Protein AF-A0A9Q4FKG3-F1 (afdb_monomer_lite)

pLDDT: mean 92.69, std 4.25, range [72.69, 98.19]

Secondary structure (DSSP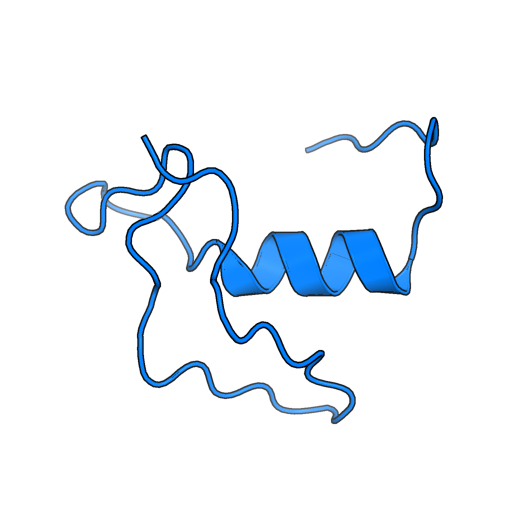, 8-state):
---S-TT-----SSS---SS----TT--TTSTT---THHHHHHHHHH--TT-----

Structure (mmCIF, N/CA/C/O backbone):
data_AF-A0A9Q4FKG3-F1
#
_entry.id   AF-A0A9Q4FKG3-F1
#
loop_
_atom_site.group_PDB
_atom_site.id
_atom_site.type_symbol
_atom_site.label_atom_id
_atom_site.label_alt_id
_atom_site.label_comp_id
_atom_site.label_asym_id
_atom_site.label_entity_id
_atom_site.label_seq_id
_atom_site.pdbx_PDB_ins_code
_atom_site.Cartn_x
_atom_site.Cartn_y
_atom_site.Cartn_z
_atom_site.occupancy
_atom_site.B_iso_or_equiv
_atom_site.auth_seq_id
_atom_site.auth_comp_id
_atom_site.auth_asym_id
_atom_site.auth_atom_id
_atom_site.pdbx_PDB_model_num
ATOM 1 N N . MET A 1 1 ? -2.058 8.857 -16.712 1.00 72.69 1 MET A N 1
ATOM 2 C CA . MET A 1 1 ? -1.333 8.326 -15.537 1.00 72.69 1 MET A CA 1
ATOM 3 C C . MET A 1 1 ? -2.365 7.676 -14.632 1.00 72.69 1 MET A C 1
ATOM 5 O O . MET A 1 1 ? -3.334 8.339 -14.293 1.00 72.69 1 MET A O 1
ATOM 9 N N . ARG A 1 2 ? -2.236 6.376 -14.353 1.00 91.06 2 ARG A N 1
ATOM 10 C CA . ARG A 1 2 ? -3.203 5.619 -13.544 1.00 91.06 2 ARG A CA 1
ATOM 11 C C . ARG A 1 2 ? -2.692 5.574 -12.105 1.00 91.06 2 ARG A C 1
ATOM 13 O O . ARG A 1 2 ? -1.585 5.090 -11.915 1.00 91.06 2 ARG A O 1
ATOM 20 N N . TRP A 1 3 ? -3.444 6.082 -11.128 1.00 91.69 3 TRP A N 1
ATOM 21 C CA . TRP A 1 3 ? -2.999 6.182 -9.723 1.00 91.69 3 TRP A CA 1
ATOM 22 C C . TRP A 1 3 ? -3.274 4.939 -8.878 1.00 91.69 3 TRP A C 1
ATOM 24 O O . TRP A 1 3 ? -2.682 4.788 -7.815 1.00 91.69 3 TRP A O 1
ATOM 34 N N . GLU A 1 4 ? -4.133 4.039 -9.347 1.00 92.50 4 GLU A N 1
ATOM 35 C CA . GLU A 1 4 ? -4.499 2.818 -8.637 1.00 92.50 4 GLU A CA 1
ATOM 36 C C . GLU A 1 4 ? -4.916 1.705 -9.609 1.00 92.50 4 GLU A C 1
ATOM 38 O O . GLU A 1 4 ? -5.237 1.995 -10.764 1.00 92.50 4 GLU A O 1
ATOM 43 N N . PRO A 1 5 ? -4.877 0.427 -9.201 1.00 92.94 5 PRO A N 1
ATOM 44 C CA . PRO A 1 5 ? -5.256 -0.668 -10.081 1.00 92.94 5 PRO A CA 1
ATOM 45 C C . PRO A 1 5 ? -6.782 -0.785 -10.179 1.00 92.94 5 PRO A C 1
ATOM 47 O O . PRO A 1 5 ? -7.475 -0.643 -9.177 1.00 92.94 5 PRO A O 1
ATOM 50 N N . GLU A 1 6 ? -7.292 -1.094 -11.373 1.00 88.75 6 GLU A N 1
ATOM 51 C CA . GLU A 1 6 ? -8.739 -1.171 -11.656 1.00 88.75 6 GLU A CA 1
ATOM 52 C C . GLU A 1 6 ? -9.468 -2.231 -10.822 1.00 88.75 6 GLU A C 1
ATOM 54 O O . GLU A 1 6 ? -10.571 -1.990 -10.351 1.00 88.75 6 GLU A O 1
ATOM 59 N N . ASN A 1 7 ? -8.832 -3.383 -10.595 1.00 87.44 7 ASN A N 1
ATOM 60 C CA . ASN A 1 7 ? -9.427 -4.523 -9.893 1.00 87.44 7 ASN A CA 1
ATOM 61 C C . ASN A 1 7 ? -8.614 -4.874 -8.641 1.00 87.44 7 ASN A C 1
ATOM 63 O O . ASN A 1 7 ? -8.091 -5.981 -8.507 1.00 87.44 7 ASN A O 1
ATOM 67 N N . TYR A 1 8 ? -8.430 -3.899 -7.748 1.00 91.94 8 TYR A N 1
ATOM 68 C CA . TYR A 1 8 ? -7.734 -4.136 -6.486 1.00 91.94 8 TYR A CA 1
ATOM 69 C C . TYR A 1 8 ? -8.555 -5.030 -5.552 1.00 91.94 8 TYR A C 1
ATOM 71 O O . TYR A 1 8 ? -9.618 -4.622 -5.092 1.00 91.94 8 TYR A O 1
ATOM 79 N N . ASN A 1 9 ? -8.001 -6.185 -5.185 1.00 92.25 9 ASN A N 1
ATOM 80 C CA . ASN A 1 9 ? -8.496 -7.011 -4.089 1.00 92.25 9 ASN A CA 1
ATOM 81 C C . ASN A 1 9 ? -7.449 -7.052 -2.975 1.00 92.25 9 ASN A C 1
ATOM 83 O O . ASN A 1 9 ? -6.258 -7.217 -3.235 1.00 92.25 9 ASN A O 1
ATOM 87 N N . MET A 1 10 ? -7.899 -6.864 -1.736 1.00 93.56 10 MET A N 1
ATOM 88 C CA . MET A 1 10 ? -7.022 -6.876 -0.569 1.00 93.56 10 MET A CA 1
ATOM 89 C C . MET A 1 10 ? -6.574 -8.309 -0.269 1.00 93.56 10 MET A C 1
ATOM 91 O O . MET A 1 10 ? -7.409 -9.191 -0.072 1.00 93.56 10 MET A O 1
ATOM 95 N N . GLU A 1 11 ? -5.264 -8.533 -0.179 1.00 95.94 11 GLU A N 1
ATOM 96 C CA . GLU A 1 11 ? -4.721 -9.821 0.256 1.00 95.94 11 GLU A CA 1
ATOM 97 C C . GLU A 1 11 ? -4.811 -9.909 1.786 1.00 95.94 11 GLU A C 1
ATOM 99 O O . GLU A 1 11 ? -4.175 -9.138 2.515 1.00 95.94 11 GLU A O 1
ATOM 104 N N . VAL A 1 12 ? -5.634 -10.831 2.288 1.00 95.69 12 VAL A N 1
ATOM 105 C CA . VAL A 1 12 ? -5.972 -10.921 3.722 1.00 95.69 12 VAL A CA 1
ATOM 106 C C . VAL A 1 12 ? -5.274 -12.064 4.461 1.00 95.69 12 VAL A C 1
ATOM 108 O O . VAL A 1 12 ? -5.193 -12.023 5.692 1.00 95.69 12 VAL A O 1
ATOM 111 N N . THR A 1 13 ? -4.732 -13.033 3.722 1.00 95.94 13 THR A N 1
ATOM 112 C CA . THR A 1 13 ? -3.981 -14.199 4.214 1.00 95.94 13 THR A CA 1
ATOM 113 C C . THR A 1 13 ? -2.595 -13.814 4.740 1.00 95.94 13 THR A C 1
ATOM 115 O O . THR A 1 13 ? -2.175 -12.661 4.666 1.00 95.94 13 THR A O 1
A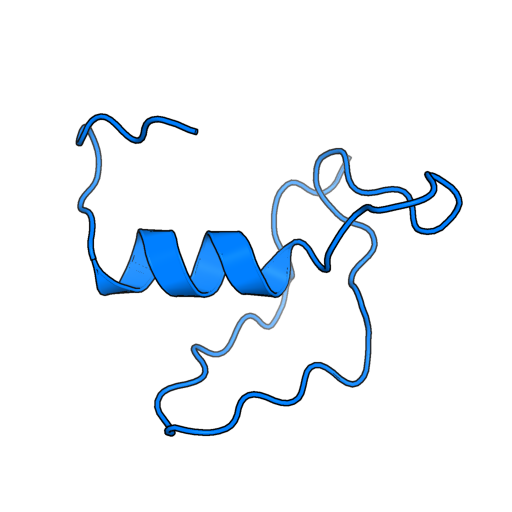TOM 118 N N . THR A 1 14 ? -1.869 -14.785 5.294 1.00 95.38 14 THR A N 1
ATOM 119 C CA . THR A 1 14 ? -0.484 -14.609 5.764 1.00 95.38 14 THR A CA 1
ATOM 120 C C . THR A 1 14 ? 0.551 -14.645 4.637 1.00 95.38 14 THR A C 1
ATOM 122 O O . THR A 1 14 ? 1.668 -14.173 4.823 1.00 95.38 14 THR A O 1
ATOM 125 N N . LEU A 1 15 ? 0.188 -15.183 3.470 1.00 95.12 15 LEU A N 1
ATOM 126 C CA . LEU A 1 15 ? 1.018 -15.225 2.268 1.00 95.12 15 LEU A CA 1
ATOM 127 C C . LEU A 1 15 ? 0.297 -14.497 1.134 1.00 95.12 15 LEU A C 1
ATOM 129 O O . LEU A 1 15 ? -0.811 -14.890 0.770 1.00 95.12 15 LEU A O 1
ATOM 133 N N . TRP A 1 16 ? 0.933 -13.466 0.575 1.00 94.56 16 TRP A N 1
ATOM 134 C CA . TRP A 1 16 ? 0.377 -12.648 -0.508 1.00 94.56 16 TRP A CA 1
ATOM 135 C C . TRP A 1 16 ? 1.042 -12.996 -1.836 1.00 94.56 16 TRP A C 1
ATOM 137 O O . TRP A 1 16 ? 2.266 -13.127 -1.906 1.00 94.56 16 TRP A O 1
ATOM 147 N N . SER A 1 17 ? 0.247 -13.114 -2.900 1.00 90.75 17 SER A N 1
ATOM 148 C CA . SER A 1 17 ? 0.749 -13.416 -4.241 1.00 90.75 17 SER A CA 1
ATOM 149 C C . SER A 1 17 ? 0.228 -12.412 -5.262 1.00 90.75 17 SER A C 1
ATOM 151 O O . SER A 1 17 ? -0.935 -12.433 -5.648 1.00 90.75 17 SER A O 1
ATOM 153 N N . PHE A 1 18 ? 1.120 -11.552 -5.751 1.00 89.88 18 PHE A N 1
ATOM 154 C CA . PHE A 1 18 ? 0.813 -10.596 -6.812 1.00 89.88 18 PHE A CA 1
ATOM 155 C C . PHE A 1 18 ? 1.449 -11.080 -8.118 1.00 89.88 18 PHE A C 1
ATOM 157 O O . PHE A 1 18 ? 2.633 -10.845 -8.358 1.00 89.88 18 PHE A O 1
ATOM 164 N N . ARG A 1 19 ? 0.669 -11.786 -8.955 1.00 87.25 19 ARG A N 1
ATOM 165 C CA . ARG A 1 19 ? 1.134 -12.312 -10.260 1.00 87.25 19 ARG A CA 1
ATOM 166 C C . ARG A 1 19 ? 1.742 -11.227 -11.145 1.00 87.25 19 ARG A C 1
ATOM 168 O O . ARG A 1 19 ? 2.737 -11.463 -11.824 1.00 87.25 19 ARG A O 1
ATOM 175 N N . GLU A 1 20 ? 1.152 -10.039 -11.108 1.00 88.44 20 GLU A N 1
ATOM 176 C CA . GLU A 1 20 ? 1.691 -8.847 -11.742 1.00 88.44 20 GLU A CA 1
ATOM 177 C C . GLU A 1 20 ? 2.198 -7.879 -10.685 1.00 88.44 20 GLU A C 1
ATOM 179 O O . GLU A 1 20 ? 1.536 -7.622 -9.680 1.00 88.44 20 GLU A O 1
ATOM 184 N N . ARG A 1 21 ? 3.352 -7.259 -10.947 1.00 89.50 21 ARG A N 1
ATOM 185 C CA . ARG A 1 21 ? 3.892 -6.238 -10.043 1.00 89.50 21 ARG A CA 1
ATOM 186 C C . ARG A 1 21 ? 3.053 -4.961 -10.052 1.00 89.50 21 ARG A C 1
ATOM 188 O O . ARG A 1 21 ? 3.066 -4.249 -9.058 1.00 89.50 21 ARG A O 1
ATOM 195 N N . GLY A 1 22 ? 2.300 -4.704 -11.120 1.00 90.81 22 GLY A N 1
ATOM 196 C CA . GLY A 1 22 ? 1.579 -3.453 -11.351 1.00 90.81 22 GLY A CA 1
ATOM 197 C C . GLY A 1 22 ? 2.412 -2.452 -12.157 1.00 90.81 22 GLY A C 1
ATOM 198 O O . GLY A 1 22 ? 3.635 -2.527 -12.188 1.00 90.81 22 GLY A O 1
ATOM 199 N N . ASN A 1 23 ? 1.742 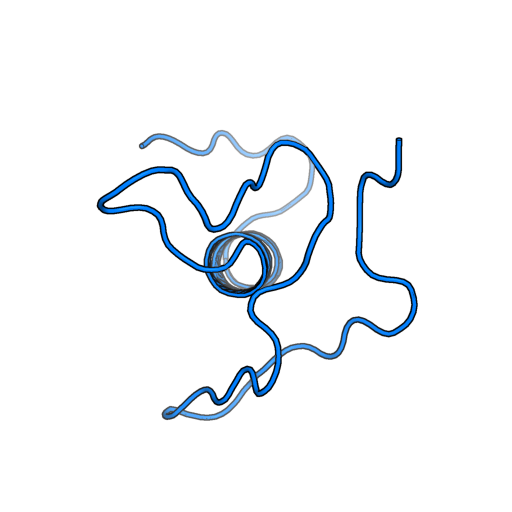-1.528 -12.843 1.00 91.50 23 ASN A N 1
ATOM 200 C CA . ASN A 1 23 ? 2.343 -0.492 -13.699 1.00 91.50 23 ASN A CA 1
ATOM 201 C C . ASN A 1 23 ? 1.697 0.890 -13.460 1.00 91.50 23 ASN A C 1
ATOM 203 O O . ASN A 1 23 ? 1.497 1.670 -14.390 1.00 91.50 23 ASN A O 1
ATOM 207 N N . TRP A 1 24 ? 1.286 1.145 -12.218 1.00 93.75 24 TRP A N 1
ATOM 208 C CA . TRP A 1 24 ? 0.491 2.305 -11.819 1.00 93.75 24 TRP A CA 1
ATOM 209 C C . TRP A 1 24 ? 1.228 3.185 -10.794 1.00 93.75 24 TRP A C 1
ATOM 211 O O . TRP A 1 24 ? 2.284 2.818 -10.273 1.00 93.75 24 TRP A O 1
ATOM 221 N N . ALA A 1 25 ? 0.674 4.371 -10.545 1.00 92.81 25 ALA A N 1
ATOM 222 C CA . ALA A 1 25 ? 1.288 5.492 -9.843 1.00 92.81 25 ALA A CA 1
ATOM 223 C C . ALA A 1 25 ? 2.674 5.818 -10.424 1.00 92.81 25 ALA A C 1
ATOM 225 O O . ALA A 1 25 ? 2.800 6.091 -11.617 1.00 92.81 25 ALA A O 1
ATOM 226 N N . THR A 1 26 ? 3.704 5.791 -9.584 1.00 91.25 26 THR A N 1
ATOM 227 C CA . THR A 1 26 ? 5.100 6.059 -9.945 1.00 91.25 26 THR A CA 1
ATOM 228 C C . THR A 1 26 ? 5.915 4.776 -10.140 1.00 91.25 26 THR A C 1
ATOM 230 O O . THR A 1 26 ? 7.117 4.845 -10.398 1.00 91.25 26 THR A O 1
ATOM 233 N N . HIS A 1 27 ? 5.297 3.592 -10.027 1.00 92.69 27 HIS A N 1
ATOM 234 C CA . HIS A 1 27 ? 6.028 2.332 -10.108 1.00 92.69 27 HIS A CA 1
ATOM 235 C C . HIS A 1 27 ? 6.588 2.084 -11.513 1.00 92.69 27 HIS A C 1
ATOM 237 O O . HIS A 1 27 ? 5.864 2.067 -12.508 1.00 92.69 27 HIS A O 1
ATOM 243 N N . ASN A 1 28 ? 7.884 1.779 -11.570 1.00 90.06 28 ASN A N 1
ATOM 244 C CA . ASN A 1 28 ? 8.567 1.329 -12.774 1.00 90.06 28 ASN A CA 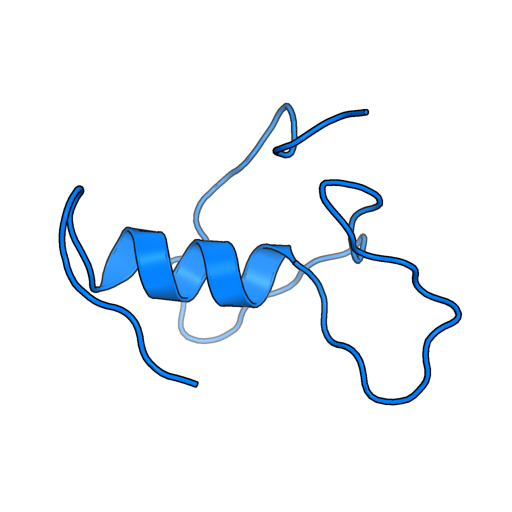1
ATOM 245 C C . ASN A 1 28 ? 9.399 0.083 -12.464 1.00 90.06 28 ASN A C 1
ATOM 247 O O . ASN A 1 28 ? 10.396 0.165 -11.750 1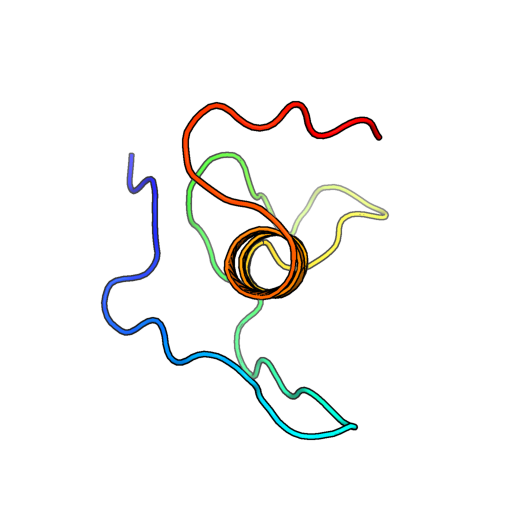.00 90.06 28 ASN A O 1
ATOM 251 N N . GLY A 1 29 ? 9.043 -1.062 -13.049 1.00 87.75 29 GLY A N 1
ATOM 252 C CA . GLY A 1 29 ? 9.712 -2.340 -12.793 1.00 87.75 29 GLY A CA 1
ATOM 253 C C . GLY A 1 29 ? 11.212 -2.386 -13.124 1.00 87.75 29 GLY A C 1
ATOM 254 O O . GLY A 1 29 ? 11.882 -3.319 -12.697 1.00 87.75 29 GLY A O 1
ATOM 255 N N . ARG A 1 30 ? 11.751 -1.393 -13.848 1.00 90.00 30 ARG A N 1
ATOM 256 C CA . ARG A 1 30 ? 13.185 -1.281 -14.165 1.00 90.00 30 ARG A CA 1
ATOM 257 C C . ARG A 1 30 ? 14.020 -0.676 -13.033 1.00 90.00 30 ARG A C 1
ATOM 259 O O . ARG A 1 30 ? 15.241 -0.807 -13.060 1.00 90.00 30 ARG A O 1
ATOM 266 N N . TYR A 1 31 ? 13.398 -0.007 -12.059 1.00 89.50 31 TYR A N 1
ATOM 267 C CA . TYR A 1 31 ? 14.123 0.563 -10.924 1.00 89.50 31 TYR A CA 1
ATOM 268 C C . TYR A 1 31 ? 14.535 -0.548 -9.951 1.00 89.50 31 TYR A C 1
ATOM 270 O O . TYR A 1 31 ? 13.693 -1.250 -9.387 1.00 89.50 31 TYR A O 1
ATOM 278 N N . ARG A 1 32 ? 15.848 -0.743 -9.793 1.00 89.75 32 ARG A N 1
ATOM 279 C CA . ARG A 1 32 ? 16.410 -1.823 -8.973 1.00 89.75 32 ARG A CA 1
ATOM 280 C C . ARG A 1 32 ? 16.040 -1.626 -7.505 1.00 89.75 32 ARG A C 1
ATOM 282 O O . ARG A 1 32 ? 16.095 -0.514 -7.001 1.00 89.75 32 ARG A O 1
ATOM 289 N N . GLY A 1 33 ? 15.701 -2.720 -6.829 1.00 86.62 33 GLY A N 1
ATOM 290 C CA . GLY A 1 33 ? 15.357 -2.699 -5.405 1.00 86.62 33 GLY A CA 1
ATOM 291 C C . GLY A 1 33 ? 13.943 -2.207 -5.095 1.00 86.62 33 GLY A C 1
ATOM 292 O O . GLY A 1 33 ? 13.567 -2.187 -3.930 1.00 86.62 33 GLY A O 1
ATOM 293 N N . ASN A 1 34 ? 13.127 -1.856 -6.097 1.00 91.31 34 ASN A N 1
ATOM 294 C CA . ASN A 1 34 ? 11.726 -1.566 -5.825 1.00 91.31 34 ASN A CA 1
ATOM 295 C C . ASN A 1 34 ? 10.906 -2.823 -5.553 1.00 91.31 34 ASN A C 1
ATOM 297 O O . ASN A 1 34 ? 11.264 -3.952 -5.889 1.00 91.31 34 ASN A O 1
ATOM 301 N N . TRP A 1 35 ? 9.725 -2.582 -5.018 1.00 90.31 35 TRP A N 1
ATOM 302 C CA . TRP A 1 35 ? 8.726 -3.568 -4.675 1.00 90.31 35 TRP A CA 1
ATOM 303 C C . TRP A 1 35 ? 7.434 -3.251 -5.432 1.00 90.31 35 TRP A C 1
ATOM 305 O O . TRP A 1 35 ? 7.291 -2.195 -6.056 1.00 90.31 35 TRP A O 1
ATOM 315 N N . SER A 1 36 ? 6.528 -4.223 -5.472 1.00 93.56 36 SER A N 1
ATOM 316 C CA . SER A 1 36 ? 5.245 -4.037 -6.142 1.00 93.56 36 SER A CA 1
ATOM 317 C C . SER A 1 36 ? 4.406 -2.987 -5.395 1.00 93.56 36 SER A C 1
ATOM 319 O O . SER A 1 36 ? 4.272 -3.116 -4.178 1.00 93.56 36 SER A O 1
ATOM 321 N N . PRO A 1 37 ? 3.776 -2.008 -6.078 1.00 94.94 37 PRO A N 1
ATOM 322 C CA . PRO A 1 37 ? 2.872 -1.029 -5.469 1.00 94.94 37 PRO A CA 1
ATOM 323 C C . PRO A 1 37 ? 1.626 -1.646 -4.814 1.00 94.94 37 PRO A C 1
ATOM 325 O O . PRO A 1 37 ? 0.947 -0.971 -4.041 1.00 94.94 37 PRO A O 1
ATOM 328 N N . TYR A 1 38 ? 1.338 -2.929 -5.053 1.00 95.75 38 TYR A N 1
ATOM 329 C CA . TYR A 1 38 ? 0.297 -3.644 -4.317 1.00 95.75 38 TYR A CA 1
ATOM 330 C C . TYR A 1 38 ? 0.641 -3.830 -2.835 1.00 95.75 38 TYR A C 1
ATOM 332 O O . TYR A 1 38 ? -0.251 -3.727 -1.999 1.00 95.75 38 TYR A O 1
ATOM 340 N N . ILE A 1 39 ? 1.913 -4.043 -2.486 1.00 95.06 39 ILE A N 1
ATOM 341 C CA . ILE A 1 39 ? 2.309 -4.273 -1.092 1.00 95.06 39 ILE A CA 1
ATOM 342 C C . ILE A 1 39 ? 2.130 -3.018 -0.208 1.00 95.06 39 ILE A C 1
ATOM 344 O O . ILE A 1 39 ? 1.456 -3.155 0.817 1.00 95.06 39 ILE A O 1
ATOM 348 N N . PRO A 1 40 ? 2.614 -1.799 -0.560 1.00 94.88 40 PRO A N 1
ATOM 349 C CA . PRO A 1 40 ? 2.338 -0.614 0.256 1.00 94.88 40 PRO A CA 1
ATOM 350 C C . PRO A 1 40 ? 0.840 -0.342 0.337 1.00 94.88 40 PRO A C 1
ATOM 352 O O . PRO A 1 40 ? 0.334 -0.023 1.408 1.00 94.88 40 PRO A O 1
ATOM 355 N N . ARG A 1 41 ? 0.104 -0.524 -0.770 1.00 95.25 41 ARG A N 1
ATOM 356 C CA . ARG A 1 41 ? -1.352 -0.342 -0.790 1.00 95.25 41 ARG A CA 1
ATOM 357 C C . ARG A 1 41 ? -2.053 -1.276 0.194 1.00 95.25 41 ARG A C 1
ATOM 359 O O . ARG A 1 41 ? -2.942 -0.817 0.904 1.00 95.25 41 ARG A O 1
ATOM 366 N N . ASN A 1 42 ? -1.645 -2.545 0.257 1.00 96.44 42 ASN A N 1
ATOM 367 C CA . ASN A 1 42 ? -2.234 -3.529 1.162 1.00 96.44 42 ASN A CA 1
ATOM 368 C C . ASN A 1 42 ? -1.961 -3.189 2.631 1.00 96.44 42 ASN A C 1
ATOM 370 O O . ASN A 1 42 ? -2.877 -3.243 3.444 1.00 96.44 42 ASN A O 1
ATOM 374 N N . ILE A 1 43 ? -0.734 -2.771 2.956 1.00 96.44 43 ILE A N 1
ATOM 375 C CA . ILE A 1 43 ? -0.352 -2.365 4.317 1.00 96.44 43 ILE A CA 1
ATOM 376 C C . ILE A 1 43 ? -1.122 -1.108 4.741 1.00 96.44 43 ILE A C 1
ATOM 378 O O . ILE A 1 43 ? -1.811 -1.133 5.758 1.00 96.44 43 ILE A O 1
ATOM 382 N N . ILE A 1 44 ? -1.066 -0.038 3.943 1.00 96.56 44 ILE A N 1
ATOM 383 C CA . ILE A 1 44 ? -1.718 1.244 4.254 1.00 96.56 44 ILE A CA 1
ATOM 384 C C . ILE A 1 44 ? -3.229 1.039 4.411 1.00 96.56 44 ILE A C 1
ATOM 386 O O . ILE A 1 44 ? -3.799 1.391 5.436 1.00 96.56 44 ILE A O 1
ATOM 390 N N . LYS A 1 45 ? -3.890 0.375 3.452 1.00 95.44 45 LYS A N 1
ATOM 391 C CA . LYS A 1 45 ? -5.342 0.136 3.531 1.00 95.44 45 LYS A CA 1
ATOM 392 C C . LYS A 1 45 ? -5.757 -0.742 4.714 1.00 95.44 45 LYS A C 1
ATOM 394 O O . LYS A 1 45 ? -6.914 -0.669 5.118 1.00 95.44 45 LYS A O 1
ATOM 399 N N . ARG A 1 46 ? -4.864 -1.588 5.234 1.00 96.44 46 ARG A N 1
ATOM 400 C CA . ARG A 1 46 ? -5.163 -2.486 6.356 1.00 96.44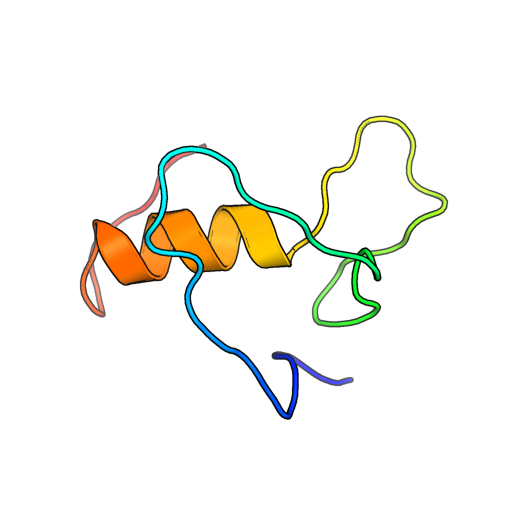 46 ARG A CA 1
ATOM 401 C C . ARG A 1 46 ? -4.927 -1.837 7.718 1.00 96.44 46 ARG A C 1
ATOM 403 O O . ARG A 1 46 ? -5.627 -2.191 8.662 1.00 96.44 46 ARG A O 1
ATOM 410 N N . TYR A 1 47 ? -3.964 -0.922 7.824 1.00 97.31 47 TYR A N 1
ATOM 411 C CA . TYR A 1 47 ? -3.473 -0.421 9.113 1.00 97.31 47 TYR A CA 1
ATOM 412 C C . TYR A 1 47 ? -3.559 1.093 9.302 1.00 97.31 47 TYR A C 1
ATOM 414 O O . TYR A 1 47 ? -3.231 1.570 10.384 1.00 97.31 47 TYR A O 1
ATOM 422 N N . SER A 1 48 ? -4.014 1.845 8.304 1.00 97.94 48 SER A N 1
ATOM 423 C CA . SER A 1 48 ? -4.235 3.281 8.432 1.00 97.94 48 SER A CA 1
ATOM 424 C C . SER A 1 48 ? -5.609 3.688 7.910 1.00 97.94 48 SER A C 1
ATOM 426 O O . SER A 1 48 ? -6.301 2.945 7.205 1.00 97.94 48 SER A O 1
ATOM 428 N N . LYS A 1 49 ? -6.014 4.897 8.275 1.00 97.94 49 LYS A N 1
ATOM 429 C CA . LYS A 1 49 ? -7.208 5.575 7.788 1.00 97.94 49 LYS A CA 1
ATOM 430 C C . LYS A 1 49 ? -6.812 6.785 6.956 1.00 97.94 49 LYS A C 1
ATOM 432 O O . LYS A 1 49 ? -5.648 7.173 6.869 1.00 97.94 49 LYS A O 1
ATOM 437 N N . GLU A 1 50 ? -7.801 7.355 6.288 1.00 96.25 50 GLU A N 1
ATOM 438 C CA . GLU A 1 50 ? -7.619 8.624 5.599 1.00 96.25 50 GLU A CA 1
ATOM 439 C C . GLU A 1 50 ? -7.170 9.704 6.595 1.00 96.25 50 GLU A C 1
ATOM 441 O O . GLU A 1 50 ? -7.702 9.783 7.701 1.00 96.25 50 GLU A O 1
ATOM 446 N N . ASN A 1 51 ? -6.196 10.520 6.184 1.00 97.31 51 ASN A N 1
ATOM 447 C CA . ASN A 1 51 ? -5.514 11.541 6.991 1.00 97.31 51 ASN A CA 1
ATOM 448 C C . ASN A 1 51 ? -4.557 11.031 8.086 1.00 97.31 51 ASN A C 1
ATOM 450 O O . ASN A 1 51 ? -3.964 11.858 8.779 1.00 97.31 51 ASN A O 1
ATOM 454 N N . ASP A 1 52 ? -4.337 9.720 8.217 1.00 98.19 52 ASP A N 1
ATOM 455 C CA . ASP A 1 52 ? -3.243 9.217 9.053 1.00 98.19 52 ASP A CA 1
ATOM 456 C C . ASP A 1 52 ? -1.882 9.503 8.399 1.00 98.19 52 ASP A C 1
ATOM 458 O O . ASP A 1 52 ? -1.718 9.426 7.177 1.00 98.19 52 ASP A O 1
ATOM 462 N N . MET A 1 53 ? -0.879 9.802 9.224 1.00 97.25 53 MET A N 1
ATOM 463 C CA . MET A 1 53 ? 0.499 9.971 8.770 1.00 97.25 53 MET A CA 1
ATOM 464 C C . MET A 1 53 ? 1.168 8.605 8.590 1.00 97.25 53 MET A C 1
ATOM 466 O O . MET A 1 53 ? 1.195 7.793 9.513 1.00 97.25 53 MET A O 1
ATOM 470 N N . VAL A 1 54 ? 1.750 8.376 7.412 1.00 95.25 54 VAL A N 1
ATOM 471 C CA . VAL A 1 54 ? 2.570 7.196 7.106 1.00 95.25 54 VAL A CA 1
ATOM 472 C C . VAL A 1 54 ? 4.009 7.660 6.901 1.00 95.25 54 VAL A C 1
ATOM 474 O O . VAL A 1 54 ? 4.251 8.564 6.104 1.00 95.25 54 VAL A O 1
ATOM 477 N N . LEU A 1 55 ? 4.945 7.049 7.625 1.00 96.25 55 LEU A N 1
ATOM 478 C CA . LEU A 1 55 ? 6.380 7.312 7.529 1.00 96.25 55 LEU A CA 1
ATOM 479 C C . LEU A 1 55 ? 7.083 6.093 6.916 1.00 96.25 55 LEU A C 1
ATOM 481 O O . LEU A 1 55 ? 6.739 4.960 7.261 1.00 96.25 55 LEU A O 1
ATOM 485 N N . GLU A 1 56 ? 8.046 6.343 6.029 1.00 85.00 56 GLU A N 1
ATOM 486 C CA . GLU A 1 56 ? 9.006 5.356 5.512 1.00 85.00 56 GLU A CA 1
ATOM 487 C C . GLU A 1 56 ? 10.397 5.620 6.098 1.00 85.00 56 GLU A C 1
ATOM 489 O O . GLU A 1 56 ? 10.766 6.816 6.193 1.00 85.00 56 GLU A O 1
#

Radius of gyration: 11.93 Å; chains: 1; bounding box: 26×27×25 Å

Organism: NCBI:txid932217

Foldseek 3Di:
DAADDPDDDADDDPDDDDVDLDDHDPDDPPDPPDGRPNVVVNVCVVPHDPPDDDDD

Sequence (56 aa):
MRWEPENYNMEVTTLWSFRERGNWATHNGRYRGNWSPYIPRNIIKRYSKENDMVLE